Protein AF-A0A821LFA4-F1 (afdb_monomer_lite)

Foldseek 3Di:
DDPAAEFAADDDDDDDDDDDDDDDDDDDDDPVVVVVVVPPPCPVPVVVLLVVLLVVLVVLCVVQVPVNPQWHAPVSVVVVCVVPVPDDDPPQLPPVPPRTRHSVSSSVRSVVVVCVVVVPPPPQPKDQFFDPDFHAYPPPRHTQDDRGSSGIDRD

Sequence (155 aa):
PDQTSRALHPGETTSDSMSDTYKKKEQVQSPVFADWAAGVSQTIDLQTIQRHVNAMVEAVFTTYDHDRDGYISHTEFEEIAQNFPFIDTFTVLDADQDGMISKTEMRSYFLRAKYHDLKGEFKHDFHETTYFKPTFCVHCTGLLWGLIKQGWKCK

InterPro domains:
  IPR002048 EF-hand domain [PF13202] (58-80)
  IPR002048 EF-hand domain [PF13202] (87-110)
  IPR002048 EF-hand domain [PS50222] (52-87)
  IPR002048 EF-hand domain [PS50222] (88-116)
  IPR002048 EF-hand domain [SM00054] (56-84)
  IPR002048 EF-hand domain [SM00054] (85-113)
  IPR002219 Protein kinase C-like, phorbol ester/diacylglycerol-binding domain [PF00130] (124-155)
  IPR002219 Protein kinase C-like, phorbol ester/diacylglycerol-binding domain [PS50081] (123-155)
  IPR011992 EF-hand domain pair [SSF47473] (41-124)
  IPR018247 EF-Hand 1, calcium-binding site [PS00018] (65-77)
  IPR018247 EF-Hand 1, calcium-binding site [PS00018] (94-106)
  IPR046349 C1-like domain superfamily [SSF57889] (121-155)

Secondary structure (DSSP, 8-state):
----EEEB----------------------HHHHHHHTS------HHHHHHHHHHHHHHHHHHH-SS-SSEEEHHHHHHHHHH-TTSPPHHHH-SS-SSEEEHHHHHHHHHHHHHHHHTTT----EEEE--SS-EEETTT-PBPPSSS--EEEE-

pLDDT: mean 72.64, std 20.95, range [29.22, 95.25]

Structure (mmCIF, N/CA/C/O backbone):
data_AF-A0A821LFA4-F1
#
_entry.id   AF-A0A821LFA4-F1
#
loop_
_atom_site.group_PDB
_atom_site.id
_atom_site.type_symbol
_atom_site.label_atom_id
_atom_site.label_alt_id
_atom_site.label_comp_id
_atom_site.label_asym_id
_atom_site.label_entity_id
_atom_site.label_seq_id
_atom_site.pdbx_PDB_ins_code
_atom_site.Cartn_x
_atom_site.Cartn_y
_atom_site.Cartn_z
_atom_site.occupancy
_atom_site.B_iso_or_equiv
_atom_site.auth_seq_id
_atom_site.auth_comp_id
_atom_site.auth_asym_id
_atom_site.auth_atom_id
_atom_site.pdbx_PDB_model_num
ATOM 1 N N . PRO A 1 1 ? 27.469 -27.697 -21.431 1.00 36.91 1 PRO A N 1
ATOM 2 C CA . PRO A 1 1 ? 27.52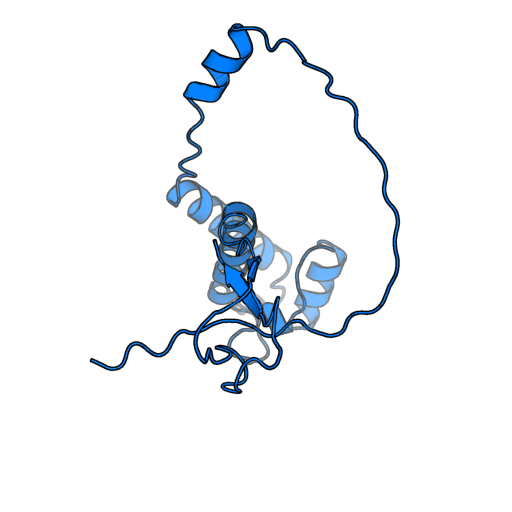2 -26.269 -21.812 1.00 36.91 1 PRO A CA 1
ATOM 3 C C . PRO A 1 1 ? 26.439 -25.966 -22.855 1.00 36.91 1 PRO A C 1
ATOM 5 O O . PRO A 1 1 ? 26.722 -25.905 -24.045 1.00 36.91 1 PRO A O 1
ATOM 8 N N . ASP A 1 2 ? 25.190 -25.856 -22.402 1.00 40.66 2 ASP A N 1
ATOM 9 C CA . ASP A 1 2 ? 24.036 -25.618 -23.271 1.00 40.66 2 ASP A CA 1
ATOM 10 C C . ASP A 1 2 ? 23.498 -24.209 -22.987 1.00 40.66 2 ASP A C 1
ATOM 12 O O . ASP A 1 2 ? 22.718 -23.984 -22.064 1.00 40.66 2 ASP A O 1
ATOM 16 N N . GLN A 1 3 ? 24.052 -23.215 -23.685 1.00 40.69 3 GLN A N 1
ATOM 17 C CA . GLN A 1 3 ? 23.629 -21.817 -23.570 1.00 40.69 3 GLN A CA 1
ATOM 18 C C . GLN A 1 3 ? 22.490 -21.549 -24.561 1.00 40.69 3 GLN A C 1
ATOM 20 O O . GLN A 1 3 ? 22.671 -20.871 -25.575 1.00 40.69 3 GLN A O 1
ATOM 25 N N . THR A 1 4 ? 21.302 -22.086 -24.289 1.00 50.66 4 THR A N 1
ATOM 26 C CA . THR A 1 4 ? 20.093 -21.716 -25.035 1.00 50.66 4 THR A CA 1
ATOM 27 C C . THR A 1 4 ? 19.722 -20.265 -24.722 1.00 50.66 4 THR A C 1
ATOM 29 O O . THR A 1 4 ? 19.507 -19.904 -23.564 1.00 50.66 4 THR A O 1
ATOM 32 N N . SER A 1 5 ? 19.669 -19.424 -25.755 1.00 59.84 5 SER A N 1
ATOM 33 C CA . SER A 1 5 ? 19.337 -17.998 -25.645 1.00 59.84 5 SER A CA 1
ATOM 34 C C . SER A 1 5 ? 17.833 -17.811 -25.390 1.00 59.84 5 SER A C 1
ATOM 36 O O . SER A 1 5 ? 17.012 -18.504 -25.991 1.00 59.84 5 SER A O 1
ATOM 38 N N . ARG A 1 6 ? 17.475 -16.878 -24.501 1.00 67.88 6 ARG A N 1
ATOM 39 C CA . ARG A 1 6 ? 16.115 -16.647 -23.976 1.00 67.88 6 ARG A CA 1
ATOM 40 C C . ARG A 1 6 ? 15.656 -15.201 -24.271 1.00 67.88 6 ARG A C 1
ATOM 42 O O . ARG A 1 6 ? 16.431 -14.281 -24.021 1.00 67.88 6 ARG A O 1
ATOM 49 N N . ALA A 1 7 ? 14.447 -14.997 -24.808 1.00 75.25 7 ALA A N 1
ATOM 50 C CA . ALA A 1 7 ? 13.903 -13.693 -25.257 1.00 75.25 7 ALA A CA 1
ATOM 51 C C . ALA A 1 7 ? 12.356 -13.606 -25.142 1.00 75.25 7 ALA A C 1
ATOM 53 O O . ALA A 1 7 ? 11.772 -14.469 -24.508 1.00 75.25 7 ALA A O 1
ATOM 54 N N . LEU A 1 8 ? 11.665 -12.589 -25.678 1.00 74.50 8 LEU A N 1
ATOM 55 C CA . LEU A 1 8 ? 10.184 -12.441 -25.623 1.00 74.50 8 LEU A CA 1
ATOM 56 C C . LEU A 1 8 ? 9.551 -12.327 -27.024 1.00 74.50 8 LEU A C 1
ATOM 58 O O . LEU A 1 8 ? 10.195 -11.784 -27.915 1.00 74.50 8 LEU A O 1
ATOM 62 N N . HIS A 1 9 ? 8.305 -12.787 -27.225 1.00 65.69 9 HIS A N 1
ATOM 63 C CA . HIS A 1 9 ? 7.588 -12.618 -28.506 1.00 65.69 9 HIS A CA 1
ATOM 64 C C . HIS A 1 9 ? 7.137 -11.166 -28.740 1.00 65.69 9 HIS A C 1
ATOM 66 O O . HIS A 1 9 ? 6.751 -10.493 -27.784 1.00 65.69 9 HIS A O 1
ATOM 72 N N . PRO A 1 10 ? 7.095 -10.695 -29.998 1.00 56.91 10 PRO A N 1
ATOM 73 C CA . PRO A 1 10 ? 6.317 -9.523 -30.372 1.00 56.91 10 PRO A CA 1
ATOM 74 C C . PRO A 1 10 ? 4.827 -9.881 -30.298 1.00 56.91 10 PRO A C 1
ATOM 76 O O . PRO A 1 10 ? 4.363 -10.743 -31.039 1.00 56.91 10 PRO A O 1
ATOM 79 N N . GLY A 1 11 ? 4.088 -9.272 -29.372 1.00 47.34 11 GLY A N 1
ATOM 80 C CA . GLY A 1 11 ? 2.629 -9.363 -29.362 1.00 47.34 11 GLY A CA 1
ATOM 81 C C . GLY A 1 11 ? 2.042 -8.572 -30.532 1.00 47.34 11 GLY A C 1
ATOM 82 O O . GLY A 1 11 ? 2.476 -7.454 -30.806 1.00 47.34 11 GLY A O 1
ATOM 83 N N . GLU A 1 12 ? 1.067 -9.153 -31.226 1.00 42.03 12 GLU A N 1
ATOM 84 C CA . GLU A 1 12 ? 0.258 -8.469 -32.232 1.00 42.03 12 GLU A CA 1
ATOM 85 C C . GLU A 1 12 ? -0.620 -7.413 -31.543 1.00 42.03 12 GLU A C 1
ATOM 87 O O . GLU A 1 12 ? -1.684 -7.712 -31.010 1.00 42.03 12 GLU A O 1
ATOM 92 N N . THR A 1 13 ? -0.179 -6.158 -31.549 1.00 32.44 13 THR A N 1
ATOM 93 C CA . THR A 1 13 ? -1.056 -5.002 -31.334 1.00 32.44 13 THR A CA 1
ATOM 94 C C . THR A 1 13 ? -0.958 -4.095 -32.547 1.00 32.44 13 THR A C 1
ATOM 96 O O . THR A 1 13 ? 0.011 -3.364 -32.741 1.00 32.44 13 THR A O 1
ATOM 99 N N . THR A 1 14 ? -1.985 -4.193 -33.383 1.00 35.94 14 THR A N 1
ATOM 100 C CA . THR A 1 14 ? -2.334 -3.254 -34.442 1.00 35.94 14 THR A CA 1
ATOM 101 C C . THR A 1 14 ? -2.753 -1.912 -33.840 1.00 35.94 14 THR A C 1
ATOM 103 O O . THR A 1 14 ? -3.749 -1.871 -33.124 1.00 35.94 14 THR A O 1
ATOM 106 N N . SER A 1 15 ? -2.052 -0.828 -34.174 1.00 32.50 15 SER A N 1
ATOM 107 C CA . SER A 1 15 ? -2.656 0.466 -34.541 1.00 32.50 15 SER A CA 1
ATOM 108 C C . SER A 1 15 ? -1.566 1.483 -34.893 1.00 32.50 15 SER A C 1
ATOM 110 O O . SER A 1 15 ? -0.776 1.889 -34.046 1.00 32.50 15 SER A O 1
ATOM 112 N N . ASP A 1 16 ? -1.562 1.822 -36.176 1.00 32.31 16 ASP A N 1
ATOM 113 C CA . ASP A 1 16 ? -1.023 2.978 -36.891 1.00 32.31 16 ASP A CA 1
ATOM 114 C C . ASP A 1 16 ? -0.226 4.097 -36.187 1.00 32.31 16 ASP A C 1
ATOM 116 O O . ASP A 1 16 ? -0.693 4.781 -35.282 1.00 32.31 16 ASP A O 1
ATOM 120 N N . SER A 1 17 ? 0.952 4.339 -36.777 1.00 35.00 17 SER A N 1
ATOM 121 C CA . SER A 1 17 ? 1.363 5.579 -37.461 1.00 35.00 17 SER A CA 1
ATOM 122 C C . SER A 1 17 ? 1.038 6.939 -36.821 1.00 35.00 17 SER A C 1
ATOM 124 O O . SER A 1 17 ? -0.093 7.399 -36.880 1.00 35.00 17 SER A O 1
ATOM 126 N N . MET A 1 18 ? 2.074 7.688 -36.422 1.00 29.34 18 MET A N 1
ATOM 127 C CA . MET A 1 18 ? 2.472 8.910 -37.145 1.00 29.34 18 MET A CA 1
ATOM 128 C C . MET A 1 18 ? 3.822 9.432 -36.628 1.00 29.34 18 MET A C 1
ATOM 130 O O . MET A 1 18 ? 4.047 9.602 -35.433 1.00 29.34 18 MET A O 1
ATOM 134 N N . SER A 1 19 ? 4.719 9.686 -37.572 1.00 37.44 19 SER A N 1
ATOM 135 C CA . SER A 1 19 ? 5.918 10.508 -37.445 1.00 37.44 19 SER A CA 1
ATOM 136 C C . SER A 1 19 ? 5.594 11.920 -36.961 1.00 37.44 19 SER A C 1
ATOM 138 O O . SER A 1 19 ? 4.652 12.498 -37.484 1.00 37.44 19 SER A O 1
ATOM 140 N N . ASP A 1 20 ? 6.435 12.512 -36.108 1.00 30.23 20 ASP A N 1
ATOM 141 C CA . ASP A 1 20 ? 6.889 13.886 -36.339 1.00 30.23 20 ASP A CA 1
ATOM 142 C C . ASP A 1 20 ? 8.144 14.255 -35.538 1.00 30.23 20 ASP A C 1
ATOM 144 O O . ASP A 1 20 ? 8.359 13.907 -34.377 1.00 30.23 20 ASP A O 1
ATOM 148 N N . THR A 1 21 ? 9.010 14.959 -36.251 1.00 40.38 21 THR A N 1
ATOM 149 C CA . THR A 1 21 ? 10.307 15.505 -35.871 1.00 40.38 21 THR A CA 1
ATOM 150 C C . THR A 1 21 ? 10.229 16.467 -34.683 1.00 40.38 21 THR A C 1
ATOM 152 O O . THR A 1 21 ? 9.518 17.468 -34.758 1.00 40.38 21 THR A O 1
ATOM 155 N N . TYR A 1 22 ? 11.063 16.270 -33.654 1.00 29.22 22 TYR A N 1
ATOM 156 C CA . TYR A 1 22 ? 11.283 17.283 -32.617 1.00 29.22 22 TYR A CA 1
ATOM 157 C C . TYR A 1 22 ? 12.691 17.876 -32.666 1.00 29.22 22 TYR A C 1
ATOM 159 O O . TYR A 1 22 ? 13.724 17.223 -32.537 1.00 29.22 22 TYR A O 1
ATOM 167 N N . LYS A 1 23 ? 12.663 19.186 -32.891 1.00 32.69 23 LYS A N 1
ATOM 168 C CA . LYS A 1 23 ? 13.740 20.160 -33.008 1.00 32.69 23 LYS A CA 1
ATOM 169 C C . LYS A 1 23 ? 14.505 20.269 -31.683 1.00 32.69 23 LYS A C 1
ATOM 171 O O . LYS A 1 23 ? 13.921 20.592 -30.652 1.00 32.69 23 LYS A O 1
ATOM 176 N N . LYS A 1 24 ? 15.823 20.054 -31.733 1.00 34.62 24 LYS A N 1
ATOM 177 C CA . LYS A 1 24 ? 16.779 20.303 -30.643 1.00 34.62 24 LYS A CA 1
ATOM 178 C C . LYS A 1 24 ? 16.656 21.758 -30.163 1.00 34.62 24 LYS A C 1
ATOM 180 O O . LYS A 1 24 ? 16.947 22.682 -30.921 1.00 34.62 24 LYS A O 1
ATOM 185 N N . LYS A 1 25 ? 16.236 21.961 -28.911 1.00 29.81 25 LYS A N 1
ATOM 186 C CA . LYS A 1 25 ? 16.331 23.250 -28.211 1.00 29.81 25 LYS A CA 1
ATOM 187 C C . LYS A 1 25 ? 17.267 23.061 -27.023 1.00 29.81 25 LYS A C 1
ATOM 189 O O . LYS A 1 25 ? 16.899 22.479 -26.010 1.00 29.81 25 LYS A O 1
ATOM 194 N N . GLU A 1 26 ? 18.504 23.495 -27.214 1.00 38.69 26 GLU A N 1
ATOM 195 C CA . GLU A 1 26 ? 19.548 23.530 -26.195 1.00 38.69 26 GLU A CA 1
ATOM 196 C C . GLU A 1 26 ? 19.143 24.579 -25.146 1.00 38.69 26 GLU A C 1
ATOM 198 O O . GLU A 1 26 ? 19.119 25.775 -25.436 1.00 38.69 26 GLU A O 1
ATOM 203 N N . GLN A 1 27 ? 18.726 24.133 -23.957 1.00 36.97 27 GLN A N 1
ATOM 204 C CA . GLN A 1 27 ? 18.565 25.009 -22.799 1.00 36.97 27 GLN A CA 1
ATOM 205 C C . GLN A 1 27 ? 19.872 25.010 -22.011 1.00 36.97 27 GLN A C 1
ATOM 207 O O . GLN A 1 27 ? 20.298 23.988 -21.481 1.00 36.97 27 GLN A O 1
ATOM 212 N N . VAL A 1 28 ? 20.504 26.179 -21.958 1.00 41.56 28 VAL A N 1
ATOM 213 C CA . VAL A 1 28 ? 21.669 26.464 -21.121 1.00 41.56 28 VAL A CA 1
ATOM 214 C C . VAL A 1 28 ? 21.229 26.381 -19.657 1.00 41.56 28 VAL A C 1
ATOM 216 O O . VAL A 1 28 ? 20.541 27.275 -19.166 1.00 41.56 28 VAL A O 1
ATOM 219 N N . GLN A 1 29 ? 21.589 25.298 -18.965 1.00 39.09 29 GLN A N 1
ATOM 220 C CA . GLN A 1 29 ? 21.432 25.201 -17.513 1.00 39.09 29 GLN A CA 1
ATOM 221 C C . GLN A 1 29 ? 22.533 26.014 -16.827 1.00 39.09 29 GLN A C 1
ATOM 223 O O . GLN A 1 29 ? 23.717 25.879 -17.135 1.00 39.09 29 GLN A O 1
ATOM 228 N N . SER A 1 30 ? 22.130 26.891 -15.910 1.00 36.88 30 SER A N 1
ATOM 229 C CA . SER A 1 30 ? 23.034 27.694 -15.094 1.00 36.88 30 SER A CA 1
ATOM 230 C C . SER A 1 30 ? 23.802 26.812 -14.090 1.00 36.88 30 SER A C 1
ATOM 232 O O . SER A 1 30 ? 23.226 25.868 -13.542 1.00 36.88 30 SER A O 1
ATOM 234 N N . PRO A 1 31 ? 25.078 27.130 -13.785 1.00 46.06 31 PRO A N 1
ATOM 235 C CA . PRO A 1 31 ? 25.915 26.309 -12.900 1.00 46.06 31 PRO A CA 1
ATOM 236 C C . PRO A 1 31 ? 25.347 26.157 -11.479 1.00 46.06 31 PRO A C 1
ATOM 238 O O . PRO A 1 31 ? 25.600 25.164 -10.810 1.00 46.06 31 PRO A O 1
ATOM 241 N N . VAL A 1 32 ? 24.515 27.109 -11.046 1.00 49.00 32 VAL A N 1
ATOM 242 C CA . VAL A 1 32 ? 23.928 27.156 -9.698 1.00 49.00 32 VAL A CA 1
ATOM 243 C C . VAL A 1 32 ? 22.929 26.017 -9.445 1.00 49.00 32 VAL A C 1
ATOM 245 O O . VAL A 1 32 ? 22.796 25.564 -8.312 1.00 49.00 32 VAL A O 1
ATOM 248 N N . PHE A 1 33 ? 22.247 25.510 -10.480 1.00 42.53 33 PHE A N 1
ATOM 249 C CA . PHE A 1 33 ? 21.325 24.376 -10.323 1.00 42.53 33 PHE A CA 1
ATOM 250 C C . PHE A 1 33 ? 22.047 23.023 -10.255 1.00 42.53 33 PHE A C 1
ATOM 252 O O . PHE A 1 33 ? 21.550 22.101 -9.609 1.00 42.53 33 PHE A O 1
ATOM 259 N N . ALA A 1 34 ? 23.221 22.903 -10.881 1.00 43.94 34 ALA A N 1
ATOM 260 C CA . ALA A 1 34 ? 23.994 21.663 -10.878 1.00 43.94 34 ALA A CA 1
ATOM 261 C C . ALA A 1 34 ? 24.575 21.349 -9.486 1.00 43.94 34 ALA A C 1
ATOM 263 O O . ALA A 1 34 ? 24.543 20.193 -9.065 1.00 43.94 34 ALA A O 1
ATOM 264 N N . ASP A 1 35 ? 25.003 22.371 -8.735 1.00 45.34 35 ASP A N 1
ATOM 265 C CA . ASP A 1 35 ? 25.545 22.201 -7.377 1.00 45.34 35 ASP A CA 1
ATOM 266 C C . ASP A 1 35 ? 24.481 21.803 -6.336 1.00 45.34 35 ASP A C 1
ATOM 268 O O . ASP A 1 35 ? 24.789 21.097 -5.378 1.00 45.34 35 ASP A O 1
ATOM 272 N N . TRP A 1 36 ? 23.211 22.178 -6.530 1.00 54.12 36 TRP A N 1
ATOM 273 C CA . TRP A 1 36 ? 22.105 21.697 -5.684 1.00 54.12 36 TRP A CA 1
ATOM 274 C C . TRP A 1 36 ? 21.721 20.241 -5.987 1.00 54.12 36 TRP A C 1
ATOM 276 O O . TRP A 1 36 ? 21.366 19.485 -5.083 1.00 54.12 36 TRP A O 1
ATOM 286 N N . ALA A 1 37 ? 21.814 19.829 -7.253 1.00 35.91 37 ALA A N 1
ATOM 287 C CA . ALA A 1 37 ? 21.475 18.474 -7.683 1.00 35.91 37 ALA A CA 1
ATOM 288 C C . ALA A 1 37 ? 22.557 17.435 -7.328 1.00 35.91 37 ALA A C 1
ATOM 290 O O . ALA A 1 37 ? 22.254 16.249 -7.227 1.00 35.91 37 ALA A O 1
ATOM 291 N N . ALA A 1 38 ? 23.800 17.865 -7.092 1.00 49.50 38 ALA A N 1
ATOM 292 C CA . ALA A 1 38 ? 24.920 16.978 -6.776 1.00 49.50 38 ALA A CA 1
ATOM 293 C C . ALA A 1 38 ? 24.875 16.375 -5.354 1.00 49.50 38 ALA A C 1
ATOM 295 O O . ALA A 1 38 ? 25.614 15.432 -5.071 1.00 49.50 38 ALA A O 1
ATOM 296 N N . GLY A 1 39 ? 24.023 16.898 -4.460 1.00 45.16 39 GLY A N 1
ATOM 297 C CA . GLY A 1 39 ? 23.943 16.481 -3.052 1.00 45.16 39 GLY A CA 1
ATOM 298 C C . GLY A 1 39 ? 22.647 15.783 -2.635 1.00 45.16 39 GLY A C 1
ATOM 299 O O . GLY A 1 39 ? 22.597 15.198 -1.554 1.00 45.16 39 GLY A O 1
ATOM 300 N N . VAL A 1 40 ? 21.600 15.794 -3.466 1.00 43.47 40 VAL A N 1
ATOM 301 C CA . VAL A 1 40 ? 20.334 15.107 -3.163 1.00 43.47 40 VAL A CA 1
ATOM 302 C C . VAL A 1 40 ? 20.398 13.685 -3.714 1.00 43.47 40 VAL A C 1
ATOM 304 O O . VAL A 1 40 ? 19.648 13.280 -4.596 1.00 43.47 40 VAL A O 1
ATOM 307 N N . SER A 1 41 ? 21.323 12.900 -3.164 1.00 41.75 41 SER A N 1
ATOM 308 C CA . SER A 1 41 ? 21.143 11.455 -3.145 1.00 41.75 41 SER A CA 1
ATOM 309 C C . SER A 1 41 ? 19.998 11.208 -2.172 1.00 41.75 41 SER A C 1
ATOM 311 O O . SER A 1 41 ? 20.192 11.243 -0.956 1.00 41.75 41 SER A O 1
ATOM 313 N N . GLN A 1 42 ? 18.774 11.054 -2.683 1.00 44.88 42 GLN A N 1
ATOM 314 C CA . GLN A 1 42 ? 17.681 10.521 -1.882 1.00 44.88 42 GLN A CA 1
ATOM 315 C C . GLN A 1 42 ? 18.002 9.052 -1.595 1.00 44.88 42 GLN A C 1
ATOM 317 O O . GLN A 1 42 ? 17.376 8.140 -2.125 1.00 44.88 42 GLN A O 1
ATOM 322 N N . THR A 1 43 ? 18.971 8.794 -0.717 1.00 47.53 43 THR A N 1
ATOM 323 C CA . THR A 1 43 ? 18.891 7.609 0.122 1.00 47.53 43 THR A CA 1
ATOM 324 C C . THR A 1 43 ? 17.682 7.869 0.994 1.00 47.53 43 THR A C 1
ATOM 326 O O . THR A 1 43 ? 17.775 8.520 2.035 1.00 47.53 43 THR A O 1
ATOM 329 N N . ILE A 1 44 ? 16.510 7.509 0.486 1.00 58.91 44 ILE A N 1
ATOM 330 C CA . ILE A 1 44 ? 15.285 7.651 1.242 1.00 58.91 44 ILE A CA 1
ATOM 331 C C . ILE A 1 44 ? 15.493 6.773 2.455 1.00 58.91 44 ILE A C 1
ATOM 333 O O . ILE A 1 44 ? 15.619 5.555 2.339 1.00 58.91 44 ILE A O 1
ATOM 337 N N . ASP A 1 45 ? 15.659 7.433 3.594 1.00 70.19 45 ASP A N 1
ATOM 338 C CA . ASP A 1 45 ? 15.978 6.761 4.830 1.00 70.19 45 ASP A CA 1
ATOM 339 C C . ASP A 1 45 ? 14.837 5.794 5.130 1.00 70.19 45 ASP A C 1
ATOM 341 O O . ASP A 1 45 ? 13.693 6.189 5.384 1.00 70.19 45 ASP A O 1
ATOM 345 N N . LEU A 1 46 ? 15.158 4.506 5.038 1.00 72.12 46 LEU A N 1
ATOM 346 C CA . LEU A 1 46 ? 14.202 3.429 5.211 1.00 72.12 46 LEU A CA 1
ATOM 347 C C . LEU A 1 46 ? 13.528 3.526 6.584 1.00 72.12 46 LEU A C 1
ATOM 349 O O . LEU A 1 46 ? 12.343 3.218 6.702 1.00 72.12 46 LEU A O 1
ATOM 353 N N . GLN A 1 47 ? 14.240 4.041 7.593 1.00 76.62 47 GLN A N 1
ATOM 354 C CA . GLN A 1 47 ? 13.673 4.277 8.918 1.00 76.62 47 GLN A CA 1
ATOM 355 C C . GLN A 1 47 ? 12.620 5.388 8.901 1.00 76.62 47 GLN A C 1
ATOM 357 O O . GLN A 1 47 ? 11.552 5.251 9.501 1.00 76.62 47 GLN A O 1
ATOM 362 N N . THR A 1 48 ? 12.869 6.469 8.166 1.00 82.50 48 THR A N 1
ATOM 363 C CA . THR A 1 48 ? 11.895 7.543 7.968 1.00 82.50 48 THR A CA 1
ATOM 364 C C . THR A 1 48 ? 10.655 7.051 7.218 1.00 82.50 48 THR A C 1
ATOM 366 O O . THR A 1 48 ? 9.545 7.405 7.626 1.00 82.50 48 THR A O 1
ATOM 369 N N . ILE A 1 49 ? 10.794 6.208 6.185 1.00 80.50 49 ILE A N 1
ATOM 370 C CA . ILE A 1 49 ? 9.635 5.589 5.509 1.00 80.50 49 ILE A CA 1
ATOM 371 C C . ILE A 1 49 ? 8.849 4.734 6.498 1.00 80.50 49 ILE A C 1
ATOM 373 O O . ILE A 1 49 ? 7.639 4.903 6.624 1.00 80.50 49 ILE A O 1
ATOM 377 N N . GLN A 1 50 ? 9.526 3.844 7.222 1.00 83.31 50 GLN A N 1
ATOM 378 C CA . GLN A 1 50 ? 8.885 2.946 8.180 1.00 83.31 50 GLN A CA 1
ATOM 379 C C . GLN A 1 50 ? 8.117 3.718 9.255 1.00 83.31 50 GLN A C 1
ATOM 381 O O . GLN A 1 50 ? 6.980 3.368 9.566 1.00 83.31 50 GLN A O 1
ATOM 386 N N . ARG A 1 51 ? 8.688 4.810 9.776 1.00 86.56 51 ARG A N 1
ATOM 387 C CA . ARG A 1 51 ? 8.005 5.673 10.746 1.00 86.56 51 ARG A CA 1
ATOM 388 C C . ARG A 1 51 ? 6.734 6.293 10.165 1.00 86.56 51 ARG A C 1
ATOM 390 O O . ARG A 1 51 ? 5.706 6.274 10.834 1.00 86.56 51 ARG A O 1
ATOM 397 N N . HIS A 1 52 ? 6.790 6.813 8.938 1.00 83.69 52 HIS A N 1
ATOM 398 C CA . HIS A 1 52 ? 5.612 7.389 8.282 1.00 83.69 52 HIS A CA 1
ATOM 399 C C . HIS A 1 52 ? 4.548 6.334 7.979 1.00 83.69 52 HIS A C 1
ATOM 401 O O . HIS A 1 52 ? 3.378 6.569 8.252 1.00 83.69 52 HIS A O 1
ATOM 407 N N . VAL A 1 53 ? 4.940 5.163 7.471 1.00 87.81 53 VAL A N 1
ATOM 408 C CA . VAL A 1 53 ? 4.016 4.050 7.204 1.00 87.81 53 VAL A CA 1
ATOM 409 C C . VAL A 1 53 ? 3.318 3.612 8.485 1.00 87.81 53 VAL A C 1
ATOM 411 O O . VAL A 1 53 ? 2.098 3.492 8.500 1.00 87.81 53 VAL A O 1
ATOM 414 N N . ASN A 1 54 ? 4.063 3.450 9.578 1.00 90.00 54 ASN A N 1
ATOM 415 C CA . ASN A 1 54 ? 3.478 3.099 10.868 1.00 90.00 54 ASN A CA 1
ATOM 416 C C . ASN A 1 54 ? 2.490 4.161 11.357 1.00 90.00 54 ASN A C 1
ATOM 418 O O . ASN A 1 54 ? 1.399 3.805 11.785 1.00 90.00 54 ASN A O 1
ATOM 422 N N . ALA A 1 55 ? 2.836 5.446 11.253 1.00 89.38 55 ALA A N 1
ATOM 423 C CA . ALA A 1 55 ? 1.931 6.527 11.636 1.00 89.38 55 ALA A CA 1
ATOM 424 C C . ALA A 1 55 ? 0.652 6.554 10.780 1.00 89.38 55 ALA A C 1
ATOM 426 O O . ALA A 1 55 ? -0.429 6.753 11.324 1.00 89.38 55 ALA A O 1
ATOM 427 N N . MET A 1 56 ? 0.759 6.312 9.468 1.00 87.25 56 MET A N 1
ATOM 428 C CA . MET A 1 56 ? -0.406 6.220 8.579 1.00 87.25 56 MET A CA 1
ATOM 429 C C . MET A 1 56 ? -1.309 5.043 8.955 1.00 87.25 56 MET A C 1
ATOM 431 O O . MET A 1 56 ? -2.515 5.227 9.067 1.00 87.25 56 MET A O 1
ATOM 435 N N . VAL A 1 57 ? -0.736 3.862 9.202 1.00 91.25 57 VAL A N 1
ATOM 436 C CA . VAL A 1 57 ? -1.508 2.669 9.589 1.00 91.25 57 VAL A CA 1
ATOM 437 C C . VAL A 1 57 ? -2.238 2.906 10.905 1.00 91.25 57 VAL A C 1
ATOM 439 O O . VAL A 1 57 ? -3.441 2.694 10.975 1.00 91.25 57 VAL A O 1
ATOM 442 N N . GLU A 1 58 ? -1.555 3.404 11.937 1.00 92.00 58 GLU A N 1
ATOM 443 C CA . GLU A 1 58 ? -2.223 3.665 13.217 1.00 92.00 58 GLU A CA 1
ATOM 444 C C . GLU A 1 58 ? -3.314 4.739 13.090 1.00 92.00 58 GLU A C 1
ATOM 446 O O . GLU A 1 58 ? -4.353 4.620 13.734 1.00 92.00 58 GLU A O 1
ATOM 451 N N . ALA A 1 59 ? -3.128 5.755 12.239 1.00 91.19 59 ALA A N 1
ATOM 452 C CA . ALA A 1 59 ? -4.152 6.769 11.993 1.00 91.19 59 ALA A CA 1
ATOM 453 C C . ALA A 1 59 ? -5.397 6.192 11.303 1.00 91.19 59 ALA A C 1
ATOM 455 O O . ALA A 1 59 ? -6.512 6.529 11.699 1.00 91.19 59 ALA A O 1
ATOM 456 N N . VAL A 1 60 ? -5.220 5.312 10.310 1.00 90.25 60 VAL A N 1
ATOM 457 C CA . VAL A 1 60 ? -6.336 4.635 9.632 1.00 90.25 60 VAL A CA 1
ATOM 458 C C . VAL A 1 60 ? -7.106 3.774 10.626 1.00 90.25 60 VAL A C 1
ATOM 460 O O . VAL A 1 60 ? -8.303 3.978 10.787 1.00 90.25 60 VAL A O 1
ATOM 463 N N . PHE A 1 61 ? -6.422 2.902 11.367 1.00 93.50 61 PHE A N 1
ATOM 464 C CA . PHE A 1 61 ? -7.078 2.046 12.357 1.00 93.50 61 PHE A CA 1
ATOM 465 C C . PHE A 1 61 ? -7.775 2.880 13.436 1.00 93.50 61 PHE A C 1
ATOM 467 O O . PHE A 1 61 ? -8.946 2.688 13.700 1.00 93.50 61 PHE A O 1
ATOM 474 N N . THR A 1 62 ? -7.140 3.920 13.976 1.00 9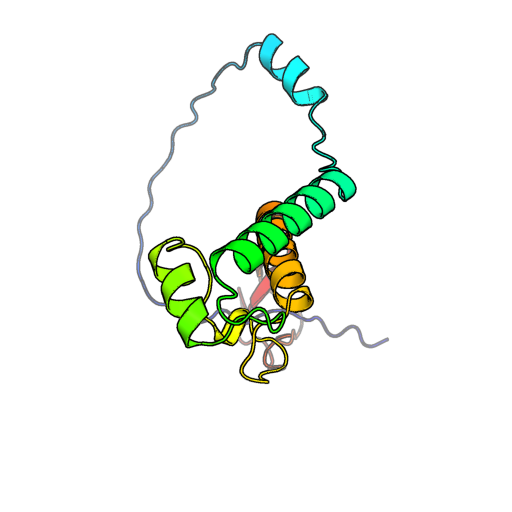2.88 62 THR A N 1
ATOM 475 C CA . THR A 1 62 ? -7.793 4.779 14.987 1.00 92.88 62 THR A CA 1
ATOM 476 C C . THR A 1 62 ? -9.074 5.459 14.479 1.00 92.88 62 THR A C 1
ATOM 478 O O . THR A 1 62 ? -9.933 5.816 15.283 1.00 92.88 62 THR A O 1
ATOM 481 N N . THR A 1 63 ? -9.186 5.683 13.168 1.00 89.81 63 THR A N 1
ATOM 482 C CA . THR A 1 63 ? -10.305 6.422 12.567 1.00 89.81 63 THR A CA 1
ATOM 483 C C . THR A 1 63 ? -11.422 5.505 12.070 1.00 89.81 63 THR A C 1
ATOM 485 O O . THR A 1 63 ? -12.579 5.910 12.139 1.00 89.81 63 THR A O 1
ATOM 488 N N . TYR A 1 64 ? -11.081 4.316 11.565 1.00 91.75 64 TYR A N 1
ATOM 489 C CA . TYR A 1 64 ? -12.003 3.447 10.824 1.00 91.75 64 TYR A CA 1
ATOM 490 C C . TYR A 1 64 ? -12.197 2.050 11.434 1.00 91.75 64 TYR A C 1
ATOM 492 O O . TYR A 1 64 ? -13.137 1.383 11.034 1.00 91.75 64 TYR A O 1
ATOM 500 N N . ASP A 1 65 ? -11.353 1.614 12.380 1.00 93.88 65 ASP A N 1
ATOM 501 C CA . ASP A 1 65 ? -11.566 0.394 13.185 1.00 93.88 65 ASP A CA 1
ATOM 502 C C . ASP A 1 65 ? -12.588 0.730 14.291 1.00 93.88 65 ASP A C 1
ATOM 504 O O . ASP A 1 65 ? -12.241 1.189 15.391 1.00 93.88 65 ASP A O 1
ATOM 508 N N . HIS A 1 66 ? -13.875 0.652 13.943 1.00 91.88 66 HIS A N 1
ATOM 509 C CA . HIS A 1 66 ? -14.978 1.135 14.778 1.00 91.88 66 HIS A CA 1
ATOM 510 C C . HIS A 1 66 ? -15.237 0.203 15.956 1.00 91.88 66 HIS A C 1
ATOM 512 O O . HIS A 1 66 ? -15.570 0.673 17.053 1.00 91.88 66 HIS A O 1
ATOM 518 N N . ASP A 1 67 ? -15.085 -1.102 15.746 1.00 91.94 67 ASP A N 1
ATOM 519 C CA . ASP A 1 67 ? -15.272 -2.114 16.782 1.00 91.94 67 ASP A CA 1
ATOM 520 C C . ASP A 1 67 ? -13.997 -2.405 17.596 1.00 91.94 67 ASP A C 1
ATOM 522 O O . ASP A 1 67 ? -14.094 -2.948 18.704 1.00 91.94 67 ASP A O 1
ATOM 526 N N . ARG A 1 68 ? -12.840 -1.896 17.146 1.00 91.19 68 ARG A N 1
ATOM 527 C CA . ARG A 1 68 ? -11.529 -1.967 17.812 1.00 91.19 68 ARG A CA 1
ATOM 528 C C . ARG A 1 68 ? -11.029 -3.387 17.980 1.00 91.19 68 ARG A C 1
ATOM 530 O O . ARG A 1 68 ? -10.364 -3.697 18.979 1.00 91.19 68 ARG A O 1
ATOM 537 N N . ASP A 1 69 ? -11.346 -4.244 17.027 1.00 93.25 69 ASP A N 1
ATOM 538 C CA . ASP A 1 69 ? -10.867 -5.617 17.007 1.00 93.25 69 ASP A CA 1
ATOM 539 C C . ASP 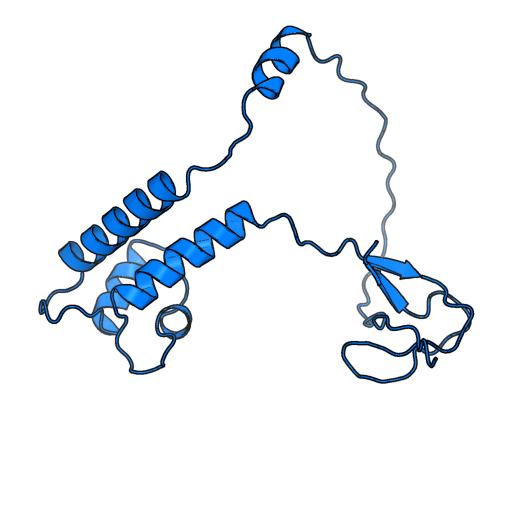A 1 69 ? -9.416 -5.728 16.493 1.00 93.25 69 ASP A C 1
ATOM 541 O O . ASP A 1 69 ? -8.755 -6.751 16.700 1.00 93.25 69 ASP A O 1
ATOM 545 N N . GLY A 1 70 ? -8.869 -4.640 15.938 1.00 92.50 70 GLY A N 1
ATOM 546 C CA . GLY A 1 70 ? -7.512 -4.571 15.410 1.00 92.50 70 GLY A CA 1
ATOM 547 C C . GLY A 1 70 ? -7.394 -4.978 13.942 1.00 92.50 70 GLY A C 1
ATOM 548 O O . GLY A 1 70 ? -6.259 -5.140 13.466 1.00 92.50 70 GLY A O 1
ATOM 549 N N . TYR A 1 71 ? -8.519 -5.094 13.242 1.00 95.12 71 TYR A N 1
ATOM 550 C CA . TYR A 1 71 ? -8.663 -5.380 11.822 1.00 95.12 71 TYR A CA 1
ATOM 551 C C . TYR A 1 71 ? -9.540 -4.312 11.152 1.00 95.12 71 TYR A C 1
ATOM 553 O O . TYR A 1 71 ? -10.162 -3.486 11.804 1.00 95.12 71 TYR A O 1
ATOM 561 N N . ILE A 1 72 ? -9.523 -4.271 9.821 1.00 94.44 72 ILE A N 1
ATOM 562 C CA . ILE A 1 72 ? -10.464 -3.467 9.038 1.00 94.44 72 ILE A CA 1
ATOM 563 C C . ILE A 1 72 ? -11.340 -4.428 8.248 1.00 94.44 72 ILE A C 1
ATOM 565 O O . ILE A 1 72 ? -10.881 -5.105 7.321 1.00 94.44 72 ILE A O 1
ATOM 569 N N . SER A 1 73 ? -12.612 -4.473 8.614 1.00 94.50 73 SER A N 1
ATOM 570 C CA . SER A 1 73 ? -13.638 -5.226 7.906 1.00 94.50 73 SER A CA 1
ATOM 571 C C . SER A 1 73 ? -13.946 -4.619 6.534 1.00 94.50 73 SER A C 1
ATOM 573 O O . SER A 1 73 ? -13.614 -3.471 6.224 1.00 94.50 73 SER A O 1
ATOM 575 N N . HIS A 1 74 ? -14.648 -5.379 5.694 1.00 91.69 74 HIS A N 1
ATOM 576 C CA . HIS A 1 74 ? -15.079 -4.891 4.384 1.00 91.69 74 HIS A CA 1
ATOM 577 C C . HIS A 1 74 ? -15.925 -3.610 4.469 1.00 91.69 74 HIS A C 1
ATOM 579 O O . HIS A 1 74 ? -15.759 -2.700 3.662 1.00 91.69 74 HIS A O 1
ATOM 585 N N . THR A 1 75 ? -16.805 -3.522 5.468 1.00 91.88 75 THR A N 1
ATOM 586 C CA . THR A 1 75 ? -17.683 -2.365 5.680 1.00 91.88 75 THR A CA 1
ATOM 587 C C . THR A 1 75 ? -16.913 -1.121 6.105 1.00 91.88 75 THR A C 1
ATOM 589 O O . THR A 1 75 ? -17.173 -0.035 5.600 1.00 91.88 75 THR A O 1
ATOM 592 N N . GLU A 1 76 ? -15.920 -1.271 6.979 1.00 93.56 76 GLU A N 1
ATOM 593 C CA . GLU A 1 76 ? -15.058 -0.161 7.405 1.00 93.56 76 GLU A CA 1
ATOM 594 C C . GLU A 1 76 ? -14.159 0.310 6.260 1.00 93.56 76 GLU A C 1
ATOM 596 O O . GLU A 1 76 ? -13.902 1.502 6.085 1.00 93.56 76 GLU A O 1
ATOM 601 N N . PHE A 1 77 ? -13.731 -0.625 5.412 1.00 91.69 77 PHE A N 1
ATOM 602 C CA . PHE A 1 77 ? -12.954 -0.312 4.227 1.00 91.69 77 PHE A CA 1
ATOM 603 C C . PHE A 1 77 ? -13.723 0.535 3.202 1.00 91.69 77 PHE A C 1
ATOM 605 O O . PHE A 1 77 ? -13.119 1.392 2.554 1.00 91.69 77 PHE A O 1
ATOM 612 N N . GLU A 1 78 ? -15.039 0.356 3.054 1.00 90.00 78 GLU A N 1
ATOM 613 C CA . GLU A 1 78 ? -15.842 1.202 2.159 1.00 90.00 78 GLU A CA 1
ATOM 614 C C . GLU A 1 78 ? -15.789 2.683 2.565 1.00 90.00 78 GLU A C 1
ATOM 616 O O . GLU A 1 78 ? -15.733 3.559 1.697 1.00 90.00 78 GLU A O 1
ATOM 621 N N . GLU A 1 79 ? -15.734 2.979 3.866 1.00 87.81 79 GLU A N 1
ATOM 622 C CA . GLU A 1 79 ? -15.575 4.347 4.375 1.00 87.81 79 GLU A CA 1
ATOM 623 C C . GLU A 1 79 ? -14.181 4.907 4.063 1.00 87.81 79 GLU A C 1
ATOM 625 O O . GLU A 1 79 ? -14.033 6.072 3.672 1.00 87.81 79 GLU A O 1
ATOM 630 N N . ILE A 1 80 ? -13.149 4.063 4.165 1.00 84.75 80 ILE A N 1
ATOM 631 C CA . ILE A 1 80 ? -11.780 4.421 3.782 1.00 84.75 80 ILE A CA 1
ATOM 632 C C . ILE A 1 80 ? -11.721 4.740 2.285 1.00 84.75 80 ILE A C 1
ATOM 634 O O . ILE A 1 80 ? -11.174 5.774 1.908 1.00 84.75 80 ILE A O 1
ATOM 638 N N . ALA A 1 81 ? -12.306 3.903 1.427 1.00 85.50 81 ALA A N 1
ATOM 639 C CA . ALA A 1 81 ? -12.275 4.078 -0.025 1.00 85.50 81 ALA A CA 1
ATOM 640 C C . ALA A 1 81 ? -12.978 5.368 -0.490 1.00 85.50 81 ALA A C 1
ATOM 642 O O . ALA A 1 81 ? -12.562 5.981 -1.474 1.00 85.50 81 ALA A O 1
ATOM 643 N N . GLN A 1 82 ? -14.003 5.821 0.238 1.00 84.00 82 GLN A N 1
ATOM 644 C CA . GLN A 1 82 ? -14.679 7.093 -0.037 1.00 84.00 82 GLN A CA 1
ATOM 645 C C . GLN A 1 82 ? -13.797 8.308 0.276 1.00 84.00 82 GLN A C 1
ATOM 647 O O . GLN A 1 82 ? -13.783 9.276 -0.487 1.00 84.00 82 GLN A O 1
ATOM 652 N N . ASN A 1 83 ? -13.041 8.259 1.375 1.00 81.31 83 ASN A N 1
ATOM 653 C CA . ASN A 1 83 ? -12.166 9.357 1.794 1.00 81.31 83 ASN A CA 1
ATOM 654 C C . ASN A 1 83 ? -10.775 9.304 1.139 1.00 81.31 83 ASN A C 1
ATOM 656 O O . ASN A 1 83 ? -10.095 10.328 1.039 1.00 81.31 83 ASN A O 1
ATOM 660 N N . PHE A 1 84 ? -10.363 8.132 0.657 1.00 79.56 84 PHE A N 1
ATOM 661 C CA . PHE A 1 84 ? -9.086 7.887 -0.005 1.00 79.56 84 PHE A CA 1
ATOM 662 C C . PHE A 1 84 ? -9.309 7.242 -1.379 1.00 79.56 84 PHE A C 1
ATOM 664 O O . PHE A 1 84 ? -9.083 6.046 -1.536 1.00 79.56 84 PHE A O 1
ATOM 671 N N . PRO A 1 85 ? -9.656 8.022 -2.420 1.00 74.25 85 PRO A N 1
ATOM 672 C CA . PRO A 1 85 ? -9.964 7.491 -3.756 1.00 74.25 85 PRO A CA 1
ATOM 673 C C . PRO A 1 85 ? -8.773 6.827 -4.472 1.00 74.25 85 PRO A C 1
ATOM 675 O O . PRO A 1 85 ? -8.927 6.308 -5.573 1.00 74.25 85 PRO A O 1
ATOM 678 N N . PHE A 1 86 ? -7.579 6.869 -3.875 1.00 78.44 86 PHE A N 1
ATOM 679 C CA . PHE A 1 86 ? -6.354 6.269 -4.405 1.00 78.44 86 PHE A CA 1
ATOM 680 C C . PHE A 1 86 ? -5.969 4.957 -3.716 1.00 78.44 86 PHE A C 1
ATOM 682 O O . PHE A 1 86 ? -4.931 4.392 -4.053 1.00 78.44 86 PHE A O 1
ATOM 689 N N . ILE A 1 87 ? -6.739 4.500 -2.725 1.00 83.00 87 ILE A N 1
ATOM 690 C CA . ILE A 1 87 ? -6.483 3.210 -2.089 1.00 83.00 87 ILE A CA 1
ATOM 691 C C . ILE A 1 87 ? -6.906 2.081 -3.037 1.00 83.00 87 ILE A C 1
ATOM 693 O O . ILE A 1 87 ? -7.954 2.160 -3.679 1.00 83.00 87 ILE A O 1
ATOM 697 N N . ASP A 1 88 ? -6.073 1.047 -3.163 1.00 86.00 88 ASP A N 1
ATOM 698 C CA . ASP A 1 88 ? -6.403 -0.123 -3.984 1.00 86.00 88 ASP A CA 1
ATOM 699 C C . ASP A 1 88 ? -7.598 -0.892 -3.407 1.00 86.00 88 ASP A C 1
ATOM 701 O O . ASP A 1 88 ? -7.982 -0.708 -2.260 1.00 86.00 88 ASP A O 1
ATOM 705 N N . THR A 1 89 ? -8.188 -1.790 -4.197 1.00 89.19 89 THR A N 1
ATOM 706 C CA . THR A 1 89 ? -9.338 -2.605 -3.778 1.00 89.19 89 THR A CA 1
ATOM 707 C C . THR A 1 89 ? -9.049 -3.446 -2.534 1.00 89.19 89 THR A C 1
ATOM 709 O O . THR A 1 89 ? -7.929 -3.928 -2.375 1.00 89.19 89 THR A O 1
ATOM 712 N N . PHE A 1 90 ? -10.086 -3.745 -1.747 1.00 88.75 90 PHE A N 1
ATOM 713 C CA . PHE A 1 90 ? -10.023 -4.624 -0.572 1.00 88.75 90 PHE A CA 1
ATOM 714 C C . PHE A 1 90 ? -9.187 -5.895 -0.809 1.00 88.75 90 PHE A C 1
ATOM 716 O O . PHE A 1 90 ? -8.266 -6.173 -0.059 1.00 88.75 90 PHE A O 1
ATOM 723 N N . THR A 1 91 ? -9.403 -6.588 -1.932 1.00 87.56 91 THR A N 1
ATOM 724 C CA . THR A 1 91 ? -8.693 -7.828 -2.311 1.00 87.56 91 THR A CA 1
ATOM 725 C C . THR A 1 91 ? -7.188 -7.675 -2.552 1.00 87.56 91 THR A C 1
ATOM 727 O O . THR A 1 91 ? -6.476 -8.663 -2.677 1.00 87.56 91 THR A O 1
ATOM 730 N N . VAL A 1 92 ? -6.698 -6.449 -2.740 1.00 88.94 92 VAL A N 1
ATOM 731 C CA . VAL A 1 92 ? -5.264 -6.154 -2.901 1.00 88.94 92 VAL A CA 1
ATOM 732 C C . VAL A 1 92 ? -4.601 -5.919 -1.544 1.00 88.94 92 VAL A C 1
ATOM 734 O O . VAL A 1 92 ? -3.382 -6.108 -1.427 1.00 88.94 92 VAL A O 1
ATOM 737 N N . LEU A 1 93 ? -5.387 -5.470 -0.562 1.00 88.50 93 LEU A N 1
ATOM 738 C CA . LEU A 1 93 ? -4.956 -5.226 0.807 1.00 88.50 93 LEU A CA 1
ATOM 739 C C . LEU A 1 93 ? -5.090 -6.489 1.664 1.00 88.50 93 LEU A C 1
ATOM 741 O O . LEU A 1 93 ? -4.164 -6.763 2.411 1.00 88.50 93 LEU A O 1
ATOM 745 N N . ASP A 1 94 ? -6.173 -7.248 1.508 1.00 91.94 94 ASP A N 1
ATOM 746 C CA . ASP A 1 94 ? -6.407 -8.569 2.106 1.00 91.94 94 ASP A CA 1
ATOM 747 C C . ASP A 1 94 ? -5.585 -9.628 1.348 1.00 91.94 94 ASP A C 1
ATOM 749 O O . ASP A 1 94 ? -5.982 -10.146 0.298 1.00 91.94 94 ASP A O 1
ATOM 753 N N . ALA A 1 95 ? -4.352 -9.839 1.805 1.00 89.94 95 ALA A N 1
ATOM 754 C CA . ALA A 1 95 ? -3.343 -10.628 1.114 1.00 89.94 95 ALA A CA 1
ATOM 755 C C . ALA A 1 95 ? -3.468 -12.122 1.420 1.00 89.94 95 ALA A C 1
ATOM 757 O O . ALA A 1 95 ? -3.134 -12.941 0.556 1.00 89.94 95 ALA A O 1
ATOM 758 N N . ASP A 1 96 ? -3.906 -12.472 2.628 1.00 91.94 96 ASP A N 1
ATOM 759 C CA . ASP A 1 96 ? -4.182 -13.855 3.014 1.00 91.94 96 ASP A CA 1
ATOM 760 C C . ASP A 1 96 ? -5.635 -14.291 2.757 1.00 91.94 96 ASP A C 1
ATOM 762 O O . ASP A 1 96 ? -5.912 -15.493 2.799 1.00 91.94 96 ASP A O 1
ATOM 766 N N . GLN A 1 97 ? -6.494 -13.363 2.319 1.00 91.19 97 GLN A N 1
ATOM 767 C CA . GLN A 1 97 ? -7.877 -13.603 1.901 1.00 91.19 97 GLN A CA 1
ATOM 768 C C . GLN A 1 97 ? -8.766 -14.095 3.043 1.00 91.19 97 GLN A C 1
ATOM 770 O O . GLN A 1 97 ? -9.682 -14.898 2.822 1.00 91.19 97 GLN A O 1
ATOM 775 N N . ASP A 1 98 ? -8.495 -13.640 4.264 1.00 92.81 98 ASP A N 1
ATOM 776 C CA . ASP A 1 98 ? -9.294 -13.970 5.440 1.00 92.81 98 ASP A CA 1
ATOM 777 C C . ASP A 1 98 ? -10.545 -13.079 5.587 1.00 92.81 98 ASP A C 1
ATOM 779 O O . ASP A 1 98 ? -11.431 -13.373 6.396 1.00 92.81 98 ASP A O 1
ATOM 783 N N . GLY A 1 99 ? -10.676 -12.052 4.739 1.00 92.19 99 GLY A N 1
ATOM 784 C CA . GLY A 1 99 ? -11.794 -11.116 4.742 1.00 92.19 99 GLY A CA 1
ATOM 785 C C . GLY A 1 99 ? -11.645 -9.969 5.741 1.00 92.19 99 GLY A C 1
ATOM 786 O O . GLY A 1 99 ? -12.611 -9.222 5.934 1.00 92.19 99 GLY A O 1
ATOM 787 N N . MET A 1 100 ? -10.473 -9.803 6.358 1.00 94.00 100 MET A N 1
ATOM 788 C CA . MET A 1 100 ? -10.170 -8.771 7.346 1.00 94.00 100 MET A CA 1
ATOM 789 C C . MET A 1 100 ? -8.769 -8.192 7.113 1.00 94.00 100 MET A C 1
ATOM 791 O O . MET A 1 100 ? -7.760 -8.868 7.231 1.00 94.00 100 MET A O 1
ATOM 795 N N . ILE A 1 101 ? -8.659 -6.888 6.859 1.00 94.44 101 ILE A N 1
ATOM 796 C CA . ILE A 1 101 ? -7.338 -6.290 6.617 1.00 94.44 101 ILE A CA 1
ATOM 797 C C . ILE A 1 101 ? -6.628 -6.066 7.953 1.00 94.44 101 ILE A C 1
ATOM 799 O O . ILE A 1 101 ? -7.005 -5.204 8.750 1.00 94.44 101 ILE A O 1
ATOM 803 N N . SER A 1 102 ? -5.536 -6.786 8.177 1.00 95.25 102 SER A N 1
ATOM 804 C CA . SER A 1 102 ? -4.693 -6.632 9.358 1.00 95.25 102 SER A CA 1
ATOM 805 C C . SER A 1 102 ? -3.756 -5.417 9.268 1.00 95.25 102 SER A C 1
ATOM 807 O O . SER A 1 102 ? -3.380 -4.925 8.196 1.00 95.25 102 SER A O 1
ATOM 809 N N . LYS A 1 103 ? -3.249 -4.955 10.422 1.00 92.94 103 LYS A N 1
ATOM 810 C CA . LYS A 1 103 ? -2.224 -3.889 10.463 1.00 92.94 103 LYS A CA 1
ATOM 811 C C . LYS A 1 103 ? -0.961 -4.247 9.675 1.00 92.94 103 LYS A C 1
ATOM 813 O O . LYS A 1 103 ? -0.279 -3.363 9.154 1.00 92.94 103 LYS A O 1
ATOM 818 N N . THR A 1 104 ? -0.594 -5.525 9.637 1.00 91.81 104 THR A N 1
ATOM 819 C CA . THR A 1 104 ? 0.614 -5.998 8.945 1.00 91.81 104 THR A CA 1
ATOM 820 C C . THR A 1 104 ? 0.437 -5.921 7.438 1.00 91.81 104 THR A C 1
ATOM 822 O O . THR A 1 104 ? 1.344 -5.468 6.734 1.00 91.81 104 THR A O 1
ATOM 825 N N . GLU A 1 105 ? -0.736 -6.294 6.944 1.00 93.38 105 GLU A N 1
ATOM 826 C CA . GLU A 1 105 ? -1.078 -6.191 5.532 1.00 93.38 105 GLU A CA 1
ATOM 827 C C . GLU A 1 105 ? -1.153 -4.742 5.085 1.00 93.38 105 GLU A C 1
ATOM 829 O O . GLU A 1 105 ? -0.515 -4.377 4.100 1.00 93.38 105 GLU A O 1
ATOM 834 N N . MET A 1 106 ? -1.792 -3.873 5.870 1.00 91.06 106 MET A N 1
ATOM 835 C CA . MET A 1 106 ? -1.843 -2.449 5.557 1.00 91.06 106 MET A CA 1
ATOM 836 C C . MET A 1 106 ? -0.446 -1.799 5.569 1.00 91.06 106 MET A C 1
ATOM 838 O O . MET A 1 106 ? -0.112 -1.017 4.675 1.00 91.06 106 MET A O 1
ATOM 842 N N . ARG A 1 107 ? 0.433 -2.161 6.519 1.00 89.69 107 ARG A N 1
ATOM 843 C CA . ARG A 1 107 ? 1.848 -1.732 6.499 1.00 89.69 107 ARG A CA 1
ATOM 844 C C . ARG A 1 107 ? 2.550 -2.202 5.233 1.00 89.69 107 ARG A C 1
ATOM 846 O O . ARG A 1 107 ? 3.245 -1.417 4.591 1.00 89.69 107 ARG A O 1
ATOM 853 N N . SER A 1 108 ? 2.367 -3.470 4.881 1.00 87.12 108 SER A N 1
ATOM 854 C CA . SER A 1 108 ? 2.978 -4.085 3.703 1.00 87.12 108 SER A CA 1
ATOM 855 C C . SER A 1 108 ? 2.469 -3.445 2.417 1.00 87.12 108 SER A C 1
ATOM 857 O O . SER A 1 108 ? 3.259 -3.217 1.506 1.00 87.12 108 SER A O 1
ATOM 859 N N . TYR A 1 109 ? 1.192 -3.075 2.372 1.00 88.00 109 TYR A N 1
ATOM 860 C CA . TYR A 1 109 ? 0.565 -2.340 1.285 1.00 88.00 109 TYR A CA 1
ATOM 861 C C . TYR A 1 109 ? 1.199 -0.960 1.095 1.00 88.00 109 TYR A C 1
ATOM 863 O O . TYR A 1 109 ? 1.716 -0.674 0.017 1.00 88.00 109 TYR A O 1
ATOM 871 N N . PHE A 1 110 ? 1.253 -0.126 2.140 1.00 86.56 110 PHE A N 1
ATOM 872 C CA . PHE A 1 110 ? 1.854 1.209 2.042 1.00 86.56 110 PHE A CA 1
ATOM 873 C C . PHE A 1 110 ? 3.349 1.159 1.760 1.00 86.56 110 PHE A C 1
ATOM 875 O O . PHE A 1 110 ? 3.867 1.991 1.014 1.00 86.56 110 PHE A O 1
ATOM 882 N N . LEU A 1 111 ? 4.046 0.174 2.327 1.00 83.06 111 LEU A N 1
ATOM 883 C CA . LEU A 1 111 ? 5.437 -0.067 2.005 1.00 83.06 111 LEU A CA 1
ATOM 884 C C . LEU A 1 111 ? 5.541 -0.429 0.521 1.00 83.06 111 LEU A C 1
ATOM 886 O O . LEU A 1 111 ? 6.210 0.280 -0.213 1.00 83.06 111 LEU A O 1
ATOM 890 N N . ARG A 1 112 ? 4.800 -1.423 0.028 1.00 80.25 112 ARG A N 1
ATOM 891 C CA . ARG A 1 112 ? 4.793 -1.823 -1.388 1.00 80.25 112 ARG A CA 1
ATOM 892 C C . ARG A 1 112 ? 4.455 -0.665 -2.327 1.00 80.25 112 ARG A C 1
ATOM 894 O O . ARG A 1 112 ? 5.157 -0.506 -3.318 1.00 80.25 112 ARG A O 1
ATOM 901 N N . ALA A 1 113 ? 3.456 0.155 -2.010 1.00 74.25 113 ALA A N 1
ATOM 902 C CA . ALA A 1 113 ? 3.086 1.337 -2.786 1.00 74.25 113 ALA A CA 1
ATOM 903 C C . ALA A 1 113 ? 4.238 2.353 -2.851 1.00 74.25 113 ALA A C 1
ATOM 905 O O . ALA A 1 113 ? 4.631 2.776 -3.936 1.00 74.25 113 ALA A O 1
ATOM 906 N N . LYS A 1 114 ? 4.876 2.658 -1.710 1.00 67.56 114 LYS A N 1
ATOM 907 C CA . LYS A 1 114 ? 6.069 3.519 -1.677 1.00 67.56 114 LYS A CA 1
ATOM 908 C C . LYS A 1 114 ? 7.241 2.891 -2.410 1.00 67.56 114 LYS A C 1
ATOM 910 O O . LYS A 1 114 ? 7.908 3.570 -3.170 1.00 67.56 114 LYS A O 1
ATOM 915 N N . TYR A 1 115 ? 7.470 1.595 -2.261 1.00 58.66 115 TYR A N 1
ATOM 916 C CA . TYR A 1 115 ? 8.476 0.904 -3.048 1.00 58.66 115 TYR A C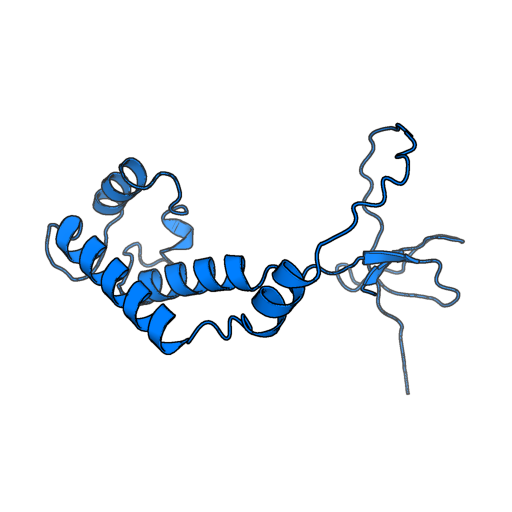A 1
ATOM 917 C C . TYR A 1 115 ? 8.138 0.942 -4.531 1.00 58.66 115 TYR A C 1
ATOM 919 O O . TYR A 1 115 ? 9.070 1.015 -5.296 1.00 58.66 115 TYR A O 1
ATOM 927 N N . HIS A 1 116 ? 6.885 0.942 -4.974 1.00 60.09 116 HIS A N 1
ATOM 928 C CA . HIS A 1 116 ? 6.558 1.051 -6.396 1.00 60.09 116 HIS A CA 1
ATOM 929 C C . HIS A 1 116 ? 6.814 2.466 -6.947 1.00 60.09 116 HIS A C 1
ATOM 931 O O . HIS A 1 116 ? 7.352 2.597 -8.046 1.00 60.09 116 HIS A O 1
ATOM 937 N N . ASP A 1 117 ? 6.522 3.505 -6.156 1.00 57.69 117 ASP A N 1
ATOM 938 C CA . ASP A 1 117 ? 6.873 4.900 -6.469 1.00 57.69 117 ASP A CA 1
ATOM 939 C C . ASP A 1 117 ? 8.396 5.102 -6.546 1.00 57.69 117 ASP A C 1
ATOM 941 O O . ASP A 1 117 ? 8.895 5.809 -7.421 1.00 57.69 117 ASP A O 1
ATOM 945 N N . LEU A 1 118 ? 9.150 4.452 -5.653 1.00 52.75 118 LEU A N 1
ATOM 946 C CA . LEU A 1 118 ? 10.615 4.532 -5.602 1.00 52.75 118 LEU A CA 1
ATOM 947 C C . LEU A 1 118 ? 11.304 3.601 -6.601 1.00 52.75 118 LEU A C 1
ATOM 949 O O . LEU A 1 118 ? 12.346 3.925 -7.155 1.00 52.75 118 LEU A O 1
ATOM 953 N N . LYS A 1 119 ? 10.698 2.448 -6.869 1.00 49.72 119 LYS A N 1
ATOM 954 C CA . LYS A 1 119 ? 11.152 1.401 -7.787 1.00 49.72 119 LYS A CA 1
ATOM 955 C C . LYS A 1 119 ? 10.523 1.584 -9.169 1.00 49.72 119 LYS A C 1
ATOM 957 O O . LYS A 1 119 ? 10.366 0.617 -9.915 1.00 49.72 119 LYS A O 1
ATOM 962 N N . GLY A 1 120 ? 10.308 2.835 -9.579 1.00 53.44 120 GLY A N 1
ATOM 963 C CA . GLY A 1 120 ? 10.187 3.205 -10.993 1.00 53.44 120 GLY A CA 1
ATOM 964 C C . GLY A 1 120 ? 11.393 2.772 -11.856 1.00 53.44 120 GLY A C 1
ATOM 965 O O . GLY A 1 120 ? 11.403 3.034 -13.056 1.00 53.44 120 GLY A O 1
ATOM 966 N N . GLU A 1 121 ? 12.386 2.100 -11.259 1.00 50.75 121 GLU A N 1
ATOM 967 C CA . GLU A 1 121 ? 13.699 1.764 -11.803 1.00 50.75 121 GLU A CA 1
ATOM 968 C C . GLU A 1 121 ? 13.840 0.379 -12.461 1.00 50.75 121 GLU A C 1
ATOM 970 O O . GLU A 1 121 ? 14.760 0.215 -13.253 1.00 50.75 121 GLU A O 1
ATOM 975 N N . PHE A 1 122 ? 12.955 -0.609 -12.250 1.00 57.16 122 PHE A N 1
ATOM 976 C CA . PHE A 1 122 ? 13.030 -1.878 -13.019 1.00 57.16 122 PHE A CA 1
ATOM 977 C C . PHE A 1 122 ? 12.034 -1.909 -14.174 1.00 57.16 122 PHE A C 1
ATOM 979 O O . PHE A 1 122 ? 11.342 -2.900 -14.408 1.00 57.16 122 PHE A O 1
ATOM 986 N N . LYS A 1 123 ? 11.958 -0.808 -14.922 1.00 66.50 123 LYS A N 1
ATOM 987 C CA . LYS A 1 123 ? 11.379 -0.860 -16.260 1.00 66.50 123 LYS A CA 1
ATOM 988 C C . LYS A 1 123 ? 12.376 -1.590 -17.148 1.00 66.50 123 LYS A C 1
ATOM 990 O O . LYS A 1 123 ? 13.487 -1.114 -17.361 1.00 66.50 123 LYS A O 1
ATOM 995 N N . HIS A 1 124 ? 11.993 -2.762 -17.637 1.00 74.62 124 HIS A N 1
ATOM 996 C CA . HIS A 1 124 ? 12.767 -3.428 -18.671 1.00 74.62 124 HIS A CA 1
ATOM 997 C C . HIS A 1 124 ? 12.784 -2.549 -19.922 1.00 74.62 124 HIS A C 1
ATOM 999 O O . HIS A 1 124 ? 11.739 -2.255 -20.503 1.00 74.62 124 HIS A O 1
ATOM 1005 N N . ASP A 1 125 ? 13.979 -2.139 -20.329 1.00 76.75 125 ASP A N 1
ATOM 1006 C CA . ASP A 1 125 ? 14.198 -1.372 -21.549 1.00 76.75 125 ASP A CA 1
ATOM 1007 C C . ASP A 1 125 ? 14.240 -2.335 -22.743 1.00 76.75 125 ASP A C 1
ATOM 1009 O O . ASP A 1 125 ? 15.302 -2.746 -23.229 1.00 76.75 125 ASP A O 1
ATOM 1013 N N . PHE A 1 126 ? 13.060 -2.823 -23.128 1.00 84.62 126 PHE A N 1
ATOM 1014 C CA . PHE A 1 126 ? 12.922 -3.826 -24.173 1.00 84.62 126 PHE A CA 1
ATOM 1015 C C . PHE A 1 126 ? 13.153 -3.223 -25.554 1.00 84.62 126 PHE A C 1
ATOM 1017 O O . PHE A 1 126 ? 12.483 -2.281 -25.967 1.00 84.62 126 PHE A O 1
ATOM 1024 N N . HIS A 1 127 ? 14.052 -3.848 -26.304 1.00 85.69 127 HIS A N 1
ATOM 1025 C CA . HIS A 1 127 ? 14.347 -3.497 -27.680 1.00 85.69 127 HIS A CA 1
ATOM 1026 C C . HIS A 1 127 ? 14.086 -4.676 -28.607 1.00 85.69 127 HIS A C 1
ATOM 1028 O O . HIS A 1 127 ? 14.493 -5.816 -28.343 1.00 85.69 127 HIS A O 1
ATOM 1034 N N . GLU A 1 128 ? 13.441 -4.380 -29.729 1.00 89.81 128 GLU A N 1
ATOM 1035 C CA . GLU A 1 128 ? 13.249 -5.321 -30.822 1.00 89.81 128 GLU A CA 1
ATOM 1036 C C . GLU A 1 128 ? 14.614 -5.799 -31.346 1.00 89.81 128 GLU A C 1
ATOM 1038 O O . GLU A 1 128 ? 15.495 -5.004 -31.676 1.00 89.81 128 GLU A O 1
ATOM 1043 N N . THR A 1 129 ? 14.814 -7.114 -31.378 1.00 86.06 129 THR A N 1
ATOM 1044 C CA . THR A 1 129 ? 16.110 -7.740 -31.640 1.00 86.06 129 THR A CA 1
ATOM 1045 C C . THR A 1 129 ? 15.985 -8.837 -32.695 1.00 86.06 129 THR A C 1
ATOM 1047 O O . THR A 1 129 ? 15.134 -9.724 -32.626 1.00 86.06 129 THR A O 1
ATOM 1050 N N . THR A 1 130 ? 16.897 -8.814 -33.667 1.00 89.75 130 THR A N 1
ATOM 1051 C CA . THR A 1 130 ? 17.109 -9.924 -34.602 1.00 89.75 130 THR A CA 1
ATOM 1052 C C . THR A 1 130 ? 18.088 -10.919 -33.988 1.00 89.75 130 THR A C 1
ATOM 1054 O O . THR A 1 130 ? 19.262 -10.610 -33.789 1.00 89.75 130 THR A O 1
ATOM 1057 N N . TYR A 1 131 ? 17.610 -12.126 -33.698 1.00 86.06 131 TYR A N 1
ATOM 1058 C CA . TYR A 1 131 ? 18.438 -13.223 -33.201 1.00 86.06 131 TYR A CA 1
ATOM 1059 C C . TYR A 1 131 ? 18.927 -14.090 -34.369 1.00 86.06 131 TYR A C 1
ATOM 1061 O O . TYR A 1 131 ? 18.121 -14.541 -35.179 1.00 86.06 131 TYR A O 1
ATOM 1069 N N . PHE A 1 132 ? 20.241 -14.342 -34.438 1.00 87.50 132 PHE A N 1
ATOM 1070 C CA . PHE A 1 132 ? 20.895 -15.159 -35.481 1.00 87.50 132 PHE A CA 1
ATOM 1071 C C . PHE A 1 132 ? 21.054 -16.642 -35.100 1.00 87.50 132 PHE A C 1
ATOM 1073 O O . PHE A 1 132 ? 21.696 -17.413 -35.811 1.00 87.50 132 PHE A O 1
ATOM 1080 N N . LYS A 1 133 ? 20.506 -17.040 -33.949 1.00 87.25 133 LYS A N 1
ATOM 1081 C CA . LYS A 1 133 ? 20.463 -18.420 -33.455 1.00 87.25 133 LYS A CA 1
ATOM 1082 C C . LYS A 1 133 ? 19.039 -18.733 -32.981 1.00 87.25 133 LYS A C 1
ATOM 1084 O O . LYS A 1 133 ? 18.354 -17.800 -32.546 1.00 87.25 133 LYS A O 1
ATOM 1089 N N . PRO A 1 134 ? 18.606 -20.008 -33.001 1.00 85.19 134 PRO A N 1
ATOM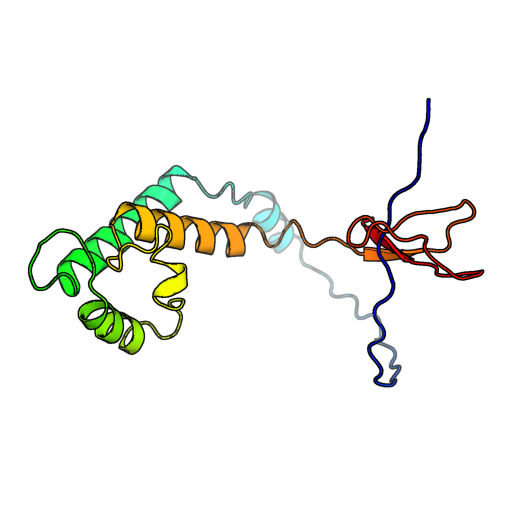 1090 C CA . PRO A 1 134 ? 17.330 -20.418 -32.419 1.00 85.19 134 PRO A CA 1
ATOM 1091 C C . PRO A 1 134 ? 17.210 -19.902 -30.980 1.00 85.19 134 PRO A C 1
ATOM 1093 O O . PRO A 1 134 ? 18.051 -20.204 -30.133 1.00 85.19 134 PRO A O 1
ATOM 1096 N N . THR A 1 135 ? 16.202 -19.069 -30.731 1.00 83.44 135 THR A N 1
ATOM 1097 C CA . THR A 1 135 ? 15.999 -18.377 -29.452 1.00 83.44 135 THR A CA 1
ATOM 1098 C C . THR A 1 135 ? 14.583 -18.655 -28.980 1.00 83.44 135 THR A C 1
ATOM 1100 O O . THR A 1 135 ? 13.646 -18.558 -29.769 1.00 83.44 135 THR A O 1
ATOM 1103 N N . PHE A 1 136 ? 14.428 -19.013 -27.708 1.00 85.00 136 PHE A N 1
ATOM 1104 C CA . PHE A 1 136 ? 13.131 -19.365 -27.133 1.00 85.00 136 PHE A CA 1
ATOM 1105 C C . PHE A 1 136 ? 12.574 -18.224 -26.293 1.00 85.00 136 PHE A C 1
ATOM 1107 O O . PHE A 1 136 ? 13.314 -17.500 -25.621 1.00 85.00 136 PHE A O 1
ATOM 1114 N N . CYS A 1 137 ? 11.257 -18.088 -26.309 1.00 82.69 137 CYS A N 1
ATOM 1115 C CA . CYS A 1 137 ? 10.549 -17.160 -25.463 1.00 82.69 137 CYS A CA 1
ATOM 1116 C C . CYS A 1 137 ? 10.663 -17.587 -23.991 1.00 82.69 137 CYS A C 1
ATOM 1118 O O . CYS A 1 137 ? 10.419 -18.739 -23.648 1.00 82.69 137 CYS A O 1
ATOM 1120 N N . VAL A 1 138 ? 10.990 -16.660 -23.096 1.00 80.38 138 VAL A N 1
ATOM 1121 C CA . VAL A 1 138 ? 11.024 -16.888 -21.645 1.00 80.38 138 VAL A CA 1
ATOM 1122 C C . VAL A 1 138 ? 9.622 -17.102 -21.092 1.00 80.38 138 VAL A C 1
ATOM 1124 O O . VAL A 1 138 ? 9.452 -17.883 -20.164 1.00 80.38 138 VAL A O 1
ATOM 1127 N N . HIS A 1 139 ? 8.627 -16.423 -21.664 1.00 78.62 139 HIS A N 1
ATOM 1128 C CA . HIS A 1 139 ? 7.270 -16.401 -21.131 1.00 78.62 139 HIS A CA 1
ATOM 1129 C C . HIS A 1 139 ? 6.440 -17.616 -21.559 1.00 78.62 139 HIS A C 1
ATOM 1131 O O . HIS A 1 139 ? 5.795 -18.247 -20.733 1.00 78.62 139 HIS A O 1
ATOM 1137 N N . CYS A 1 140 ? 6.457 -17.963 -22.849 1.00 79.62 140 CYS A N 1
ATOM 1138 C CA . CYS A 1 140 ? 5.650 -19.067 -23.381 1.00 79.62 140 CYS A CA 1
ATOM 1139 C C . CYS A 1 140 ? 6.466 -20.310 -23.749 1.00 79.62 140 CYS A C 1
ATOM 1141 O O . CYS A 1 140 ? 5.901 -21.229 -24.330 1.00 79.62 140 CYS A O 1
ATOM 1143 N N . THR A 1 141 ? 7.782 -20.302 -23.492 1.00 81.69 141 THR A N 1
ATOM 1144 C CA . THR A 1 141 ? 8.736 -21.390 -23.798 1.00 81.69 141 THR A CA 1
ATOM 1145 C C . THR A 1 141 ? 8.787 -21.849 -25.264 1.00 81.69 141 THR A C 1
ATOM 1147 O O . THR A 1 141 ? 9.541 -22.763 -25.592 1.00 81.69 141 THR A O 1
ATOM 1150 N N . GLY A 1 142 ? 8.061 -21.180 -26.168 1.00 83.56 142 GLY A N 1
ATOM 1151 C CA . GLY A 1 142 ? 8.045 -21.432 -27.607 1.00 83.56 142 GLY A CA 1
ATOM 1152 C C . GLY A 1 142 ? 9.242 -20.828 -28.343 1.00 83.56 142 GLY A C 1
ATOM 1153 O O . GLY A 1 142 ? 9.892 -19.905 -27.857 1.00 83.56 142 GLY A O 1
ATOM 1154 N N . LEU A 1 143 ? 9.554 -21.355 -29.527 1.00 87.62 143 LEU A N 1
ATOM 1155 C CA . LEU A 1 143 ? 10.594 -20.799 -30.395 1.00 87.62 143 LEU A CA 1
ATOM 1156 C C . LEU A 1 143 ? 10.146 -19.436 -30.949 1.00 87.62 143 LEU A C 1
ATOM 1158 O O . LEU A 1 143 ? 8.993 -19.280 -31.348 1.00 87.62 143 LEU A O 1
ATOM 1162 N N . LEU A 1 144 ? 11.053 -18.461 -31.009 1.00 86.75 144 LEU A N 1
ATOM 1163 C CA . LEU A 1 144 ? 10.800 -17.207 -31.712 1.00 86.75 144 LEU A CA 1
ATOM 1164 C C . LEU A 1 144 ? 10.870 -17.432 -33.231 1.00 86.75 144 LEU A C 1
ATOM 1166 O O . LEU A 1 144 ? 11.910 -17.834 -33.754 1.00 86.75 144 LEU A O 1
ATOM 1170 N N . TRP A 1 145 ? 9.766 -17.171 -33.931 1.00 80.69 145 TRP A N 1
ATOM 1171 C CA . TRP A 1 14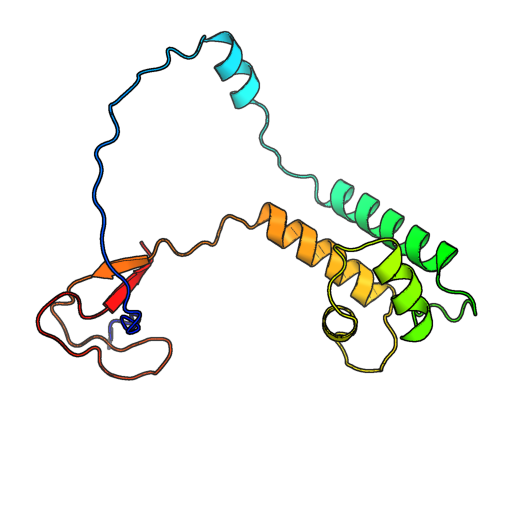5 ? 9.628 -17.394 -35.373 1.00 80.69 145 TRP A CA 1
ATOM 1172 C C . TRP A 1 145 ? 9.919 -16.115 -36.168 1.00 80.69 145 TRP A C 1
ATOM 1174 O O . TRP A 1 145 ? 9.540 -15.027 -35.744 1.00 80.69 145 TRP A O 1
ATOM 1184 N N . GLY A 1 146 ? 10.563 -16.249 -37.333 1.00 81.12 146 GLY A N 1
ATOM 1185 C CA . GLY A 1 146 ? 10.882 -15.129 -38.229 1.00 81.12 146 GLY A CA 1
ATOM 1186 C C . GLY A 1 146 ? 12.339 -15.118 -38.703 1.00 81.12 146 GLY A C 1
ATOM 1187 O O . GLY A 1 146 ? 13.196 -15.798 -38.138 1.00 81.12 146 GLY A O 1
ATOM 1188 N N . LEU A 1 147 ? 12.617 -14.367 -39.777 1.00 79.12 147 LEU A N 1
ATOM 1189 C CA . LEU A 1 147 ? 13.983 -14.143 -40.279 1.00 79.12 147 LEU A CA 1
ATOM 1190 C C . LEU A 1 147 ? 14.661 -12.942 -39.602 1.00 79.12 147 LEU A C 1
ATOM 1192 O O . LEU A 1 147 ? 15.869 -12.969 -39.370 1.00 79.12 147 LEU A O 1
ATOM 1196 N N . ILE A 1 148 ? 13.899 -11.903 -39.254 1.00 86.56 148 ILE A N 1
ATOM 1197 C CA . ILE A 1 148 ? 14.364 -10.695 -38.560 1.00 86.56 148 ILE A CA 1
ATOM 1198 C C . ILE A 1 148 ? 13.357 -10.272 -37.487 1.00 86.56 148 ILE A C 1
ATOM 1200 O O . ILE A 1 148 ? 12.168 -10.545 -37.628 1.00 86.56 148 ILE A O 1
ATOM 1204 N N . LYS A 1 149 ? 13.831 -9.567 -36.446 1.00 86.56 149 LYS A N 1
ATOM 1205 C CA . LYS A 1 149 ? 12.985 -8.988 -35.385 1.00 86.56 149 LYS A CA 1
ATOM 1206 C C . LYS A 1 149 ? 12.113 -10.018 -34.642 1.00 86.56 149 LYS A C 1
ATOM 1208 O O . LYS A 1 149 ? 10.995 -9.744 -34.229 1.00 86.56 149 LYS A O 1
ATOM 1213 N N . GLN A 1 150 ? 12.668 -11.213 -34.443 1.00 86.75 150 GLN A N 1
ATOM 1214 C CA . GLN A 1 150 ? 11.977 -12.377 -33.868 1.00 86.75 150 GLN A CA 1
ATOM 1215 C C . GLN A 1 150 ? 11.491 -12.163 -32.427 1.00 86.75 150 GLN A C 1
ATOM 1217 O O . GLN A 1 150 ? 10.649 -12.920 -31.948 1.00 86.75 150 GLN A O 1
ATOM 1222 N N . GLY A 1 151 ? 12.044 -11.188 -31.700 1.00 87.06 151 GLY A N 1
ATOM 1223 C CA . GLY A 1 151 ? 11.634 -10.946 -30.328 1.00 87.06 151 GLY A CA 1
ATOM 1224 C C . GLY A 1 151 ? 12.261 -9.728 -29.677 1.00 87.06 151 GLY A C 1
ATOM 1225 O O . GLY A 1 151 ? 13.003 -8.968 -30.297 1.00 87.06 151 GLY A O 1
ATOM 1226 N N . TRP A 1 152 ? 11.965 -9.573 -28.396 1.00 87.38 152 TRP A N 1
ATOM 1227 C CA . TRP A 1 152 ? 12.404 -8.452 -27.579 1.00 87.38 152 TRP A CA 1
ATOM 1228 C C . TRP A 1 152 ? 13.473 -8.895 -26.586 1.00 87.38 152 TRP A C 1
ATOM 1230 O O . TRP A 1 152 ? 13.355 -9.947 -25.946 1.00 87.38 152 TRP A O 1
ATOM 1240 N N . LYS A 1 153 ? 14.502 -8.060 -26.433 1.00 84.69 153 LYS A N 1
ATOM 1241 C CA . LYS A 1 153 ? 15.555 -8.213 -25.430 1.00 84.69 153 LYS A CA 1
ATOM 1242 C C . LYS A 1 153 ? 15.523 -7.015 -24.494 1.00 84.69 153 LYS A C 1
ATOM 1244 O O . LYS A 1 153 ? 15.512 -5.886 -24.971 1.00 84.69 153 LYS A O 1
ATOM 1249 N N . CYS A 1 154 ? 15.543 -7.246 -23.183 1.00 82.50 154 CYS A N 1
ATOM 1250 C CA . CYS A 1 154 ? 15.908 -6.173 -22.261 1.00 82.50 154 CYS A CA 1
ATOM 1251 C C . CYS A 1 154 ? 17.360 -5.776 -22.555 1.00 82.50 154 CYS A C 1
ATOM 1253 O O . CYS A 1 154 ? 18.200 -6.662 -22.765 1.00 82.50 154 CYS A O 1
ATOM 1255 N N . LYS A 1 155 ? 17.628 -4.474 -22.619 1.00 69.12 155 LYS A N 1
ATOM 1256 C CA . LYS A 1 155 ? 18.990 -3.953 -22.720 1.00 69.12 155 LYS A CA 1
ATOM 1257 C C . LYS A 1 155 ? 19.857 -4.425 -21.553 1.00 69.12 155 LYS A C 1
ATOM 1259 O O . LYS A 1 155 ? 19.314 -4.543 -20.431 1.00 69.12 155 LYS A O 1
#

Radius of gyration: 24.09 Å; chains: 1; bounding box: 45×54×58 Å

Organism: NCBI:txid392032